Protein AF-A0A1X4GA01-F1 (afdb_monomer_lite)

Secondary structure (DSSP, 8-state):
----S---SS--PPPP----S-S--SHHHHHHHTT---SSTT--HHHHHHHHHHHHHH--HHHHHHHHHHHHHHHHHHHHHHHHHHHHHHHHT-------S-S-----

pLDDT: mean 82.01, std 21.64, range [38.19, 98.62]

Structure (mmCIF, N/CA/C/O backbone):
data_AF-A0A1X4GA01-F1
#
_entry.id   AF-A0A1X4GA01-F1
#
loop_
_atom_site.group_PDB
_atom_site.id
_atom_site.type_symbol
_atom_site.label_atom_id
_atom_site.label_alt_id
_atom_site.label_comp_id
_atom_site.label_asym_id
_atom_site.label_entity_id
_atom_site.label_seq_id
_atom_site.pdbx_PDB_ins_code
_atom_site.Cartn_x
_atom_site.Cartn_y
_atom_site.Cartn_z
_atom_site.occupancy
_atom_site.B_iso_or_equiv
_atom_site.auth_seq_id
_atom_site.auth_comp_id
_atom_site.auth_asym_id
_atom_site.auth_atom_id
_atom_site.pdbx_PDB_model_num
ATOM 1 N N . MET A 1 1 ? 55.307 7.848 -4.563 1.00 38.72 1 MET A N 1
ATOM 2 C CA . MET A 1 1 ? 55.060 9.031 -3.714 1.00 38.72 1 MET A CA 1
ATOM 3 C C . MET A 1 1 ? 53.585 9.366 -3.849 1.00 38.72 1 MET A C 1
ATOM 5 O O . MET A 1 1 ? 53.105 9.470 -4.967 1.00 38.72 1 MET A O 1
ATOM 9 N N . HIS A 1 2 ? 52.885 9.326 -2.720 1.00 45.31 2 HIS A N 1
ATOM 10 C CA . HIS A 1 2 ? 51.449 9.106 -2.540 1.00 45.31 2 HIS A CA 1
ATOM 11 C C . HIS A 1 2 ? 50.509 10.042 -3.316 1.00 45.31 2 HIS A C 1
ATOM 13 O O . HIS A 1 2 ? 50.607 11.257 -3.179 1.00 45.31 2 HIS A O 1
ATOM 19 N N . SER A 1 3 ? 49.510 9.469 -3.997 1.00 42.81 3 SER A N 1
ATOM 20 C CA . SER A 1 3 ? 48.268 10.171 -4.366 1.00 42.81 3 SER A CA 1
ATOM 21 C C . SER A 1 3 ? 47.007 9.467 -3.837 1.00 42.81 3 SER A C 1
ATOM 23 O O . SER A 1 3 ? 45.919 9.668 -4.364 1.00 42.81 3 SER A O 1
ATOM 25 N N . ASP A 1 4 ? 47.135 8.661 -2.777 1.00 52.78 4 ASP A N 1
ATOM 26 C CA . ASP A 1 4 ? 46.018 7.987 -2.091 1.00 52.78 4 ASP A CA 1
ATOM 27 C C . ASP A 1 4 ? 45.513 8.785 -0.869 1.00 52.78 4 ASP A C 1
ATOM 29 O O . ASP A 1 4 ? 45.247 8.214 0.184 1.00 52.78 4 ASP A O 1
ATOM 33 N N . ILE A 1 5 ? 45.416 10.117 -0.960 1.00 49.56 5 ILE A N 1
ATOM 34 C CA . ILE A 1 5 ? 45.093 10.961 0.216 1.00 49.56 5 ILE A CA 1
ATOM 35 C C . ILE A 1 5 ? 43.644 11.487 0.240 1.00 49.56 5 ILE A C 1
ATOM 37 O O . ILE A 1 5 ? 43.204 11.992 1.264 1.00 49.56 5 ILE A O 1
ATOM 41 N N . PHE A 1 6 ? 42.824 11.265 -0.794 1.00 44.31 6 PHE A N 1
ATOM 42 C CA . PHE A 1 6 ? 41.406 11.677 -0.755 1.00 44.31 6 PHE A CA 1
ATOM 43 C C . PHE A 1 6 ? 40.424 10.605 -1.242 1.00 44.31 6 PHE A C 1
ATOM 45 O O . PHE A 1 6 ? 39.493 10.887 -1.992 1.00 44.31 6 PHE A O 1
ATOM 52 N N . LYS A 1 7 ? 40.566 9.362 -0.767 1.00 50.09 7 LYS A N 1
ATOM 53 C CA . LYS A 1 7 ? 39.401 8.465 -0.691 1.00 50.09 7 LYS A CA 1
ATOM 54 C C . LYS A 1 7 ? 38.588 8.894 0.529 1.00 50.09 7 LYS A C 1
ATOM 56 O O . LYS A 1 7 ? 38.815 8.411 1.633 1.00 50.09 7 LYS A O 1
ATOM 61 N N . ASN A 1 8 ? 37.720 9.888 0.335 1.00 48.44 8 ASN A N 1
ATOM 62 C CA . ASN A 1 8 ? 36.832 10.397 1.375 1.00 48.44 8 ASN A CA 1
ATOM 63 C C . ASN A 1 8 ? 36.091 9.246 2.071 1.00 48.44 8 ASN A C 1
ATOM 65 O O . ASN A 1 8 ? 35.520 8.365 1.431 1.00 48.44 8 ASN A O 1
ATOM 69 N N . LEU A 1 9 ? 36.101 9.308 3.401 1.00 47.44 9 LEU A N 1
ATOM 70 C CA . LEU A 1 9 ? 35.624 8.319 4.371 1.00 47.44 9 LEU A CA 1
ATOM 71 C C . LEU A 1 9 ? 34.086 8.169 4.420 1.00 47.44 9 LEU A C 1
ATOM 73 O O . LEU A 1 9 ? 33.551 7.488 5.284 1.00 47.44 9 LEU A O 1
ATOM 77 N N . PHE A 1 10 ? 33.365 8.759 3.470 1.00 52.16 10 PHE A N 1
ATOM 78 C CA . PHE A 1 10 ? 31.954 8.494 3.213 1.00 52.16 10 PHE A CA 1
ATOM 79 C C . PHE A 1 10 ? 31.792 8.402 1.702 1.00 52.16 10 PHE A C 1
ATOM 81 O O . PHE A 1 10 ? 31.804 9.416 1.005 1.00 52.16 10 PHE A O 1
ATOM 88 N N . SER A 1 11 ? 31.695 7.180 1.183 1.00 47.16 11 SER A N 1
ATOM 89 C CA . SER A 1 11 ? 31.321 6.957 -0.211 1.00 47.16 11 SER A CA 1
ATOM 90 C C . SER A 1 11 ? 29.888 7.458 -0.396 1.00 47.16 11 SER A C 1
ATOM 92 O O . SER A 1 11 ? 28.929 6.749 -0.094 1.00 47.16 11 SER A O 1
ATOM 94 N N . ILE A 1 12 ? 29.726 8.711 -0.822 1.00 59.12 12 ILE A N 1
ATOM 95 C CA . ILE A 1 12 ? 28.440 9.231 -1.285 1.00 59.12 12 ILE A CA 1
ATOM 96 C C . ILE A 1 12 ? 28.237 8.621 -2.672 1.00 59.12 12 ILE A C 1
ATOM 98 O O . ILE A 1 12 ? 28.604 9.212 -3.686 1.00 59.12 12 ILE A O 1
ATOM 102 N N . SER A 1 13 ? 27.731 7.387 -2.715 1.00 60.06 13 SER A N 1
ATOM 103 C CA . SER A 1 13 ? 27.272 6.800 -3.972 1.00 60.06 13 SER A CA 1
ATOM 104 C C . SER A 1 13 ? 26.176 7.703 -4.547 1.00 60.06 13 SER A C 1
ATOM 106 O O . SER A 1 13 ? 25.289 8.112 -3.790 1.00 60.06 13 SER A O 1
ATOM 108 N N . PRO A 1 14 ? 26.188 8.008 -5.857 1.00 74.06 14 PRO A N 1
ATOM 109 C CA . PRO A 1 14 ? 25.057 8.661 -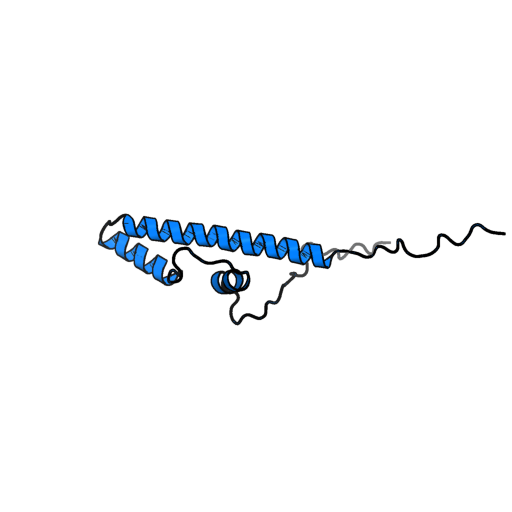6.498 1.00 74.06 14 PRO A CA 1
ATOM 110 C C . PRO A 1 14 ? 23.778 7.864 -6.216 1.00 74.06 14 PRO A C 1
ATOM 112 O O . PRO A 1 14 ? 23.785 6.632 -6.274 1.00 74.06 14 PRO A O 1
ATOM 115 N N . ILE A 1 15 ? 22.689 8.562 -5.893 1.00 78.00 15 ILE A N 1
ATOM 116 C CA . ILE A 1 15 ? 21.367 7.944 -5.784 1.00 78.00 15 ILE A CA 1
ATOM 117 C C . ILE A 1 15 ? 20.887 7.679 -7.209 1.00 78.00 15 ILE A C 1
ATOM 119 O O . ILE A 1 15 ? 20.709 8.616 -7.988 1.00 78.00 15 ILE A O 1
ATOM 123 N N . GLU A 1 16 ? 20.671 6.415 -7.555 1.00 79.56 16 GLU A N 1
ATOM 124 C CA . GLU A 1 16 ? 20.003 6.070 -8.805 1.00 79.56 16 GLU A CA 1
ATOM 125 C C . GLU A 1 16 ? 18.498 6.306 -8.664 1.00 79.56 16 GLU A C 1
ATOM 127 O O . GLU A 1 16 ? 17.858 5.823 -7.728 1.00 79.56 16 GLU A O 1
ATOM 132 N N . THR A 1 17 ? 17.926 7.066 -9.594 1.00 85.62 17 THR A N 1
ATOM 133 C CA . THR A 1 17 ? 16.500 7.398 -9.607 1.00 85.62 17 THR A CA 1
ATOM 134 C C . THR A 1 17 ? 15.835 6.868 -10.872 1.00 85.62 17 THR A C 1
ATOM 136 O O . THR A 1 17 ? 16.453 6.746 -11.932 1.00 85.62 17 THR A O 1
ATOM 139 N N . VAL A 1 18 ? 14.549 6.535 -10.757 1.00 89.62 18 VAL A N 1
ATOM 140 C CA . VAL A 1 18 ? 13.707 6.107 -11.877 1.00 89.62 18 VAL A CA 1
ATOM 141 C C . VAL A 1 18 ? 12.528 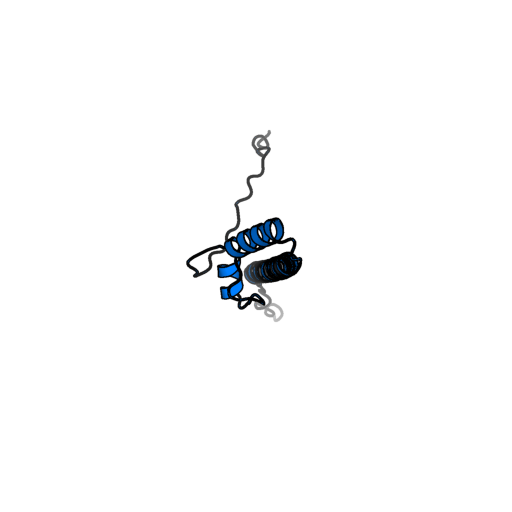7.060 -11.980 1.00 89.62 18 VAL A C 1
ATOM 143 O O . VAL A 1 18 ? 11.836 7.294 -10.991 1.00 89.62 18 VAL A O 1
ATOM 146 N N . ALA A 1 19 ? 12.309 7.600 -13.180 1.00 92.88 19 ALA A N 1
ATOM 147 C CA . ALA A 1 19 ? 11.202 8.497 -13.468 1.00 92.88 19 ALA A CA 1
ATOM 148 C C . ALA A 1 19 ? 10.083 7.755 -14.214 1.00 92.88 19 ALA A C 1
ATOM 150 O O . ALA A 1 19 ? 10.316 7.142 -15.256 1.00 92.88 19 ALA A O 1
ATOM 151 N N . LEU A 1 20 ? 8.871 7.828 -13.673 1.00 93.50 20 LEU A N 1
ATOM 152 C CA . LEU A 1 20 ? 7.634 7.311 -14.245 1.00 93.50 20 LEU A CA 1
ATOM 153 C C . LEU A 1 20 ? 6.734 8.466 -14.713 1.00 93.50 20 LEU A C 1
ATOM 155 O O . LEU A 1 20 ? 6.746 9.529 -14.086 1.00 93.50 20 LEU A O 1
ATOM 159 N N . PRO A 1 21 ? 5.922 8.275 -15.771 1.00 95.12 21 PRO A N 1
ATOM 160 C CA . PRO A 1 21 ? 4.994 9.287 -16.273 1.00 95.12 21 PRO A CA 1
ATOM 161 C C . PRO A 1 21 ? 3.718 9.336 -15.411 1.00 95.12 21 PRO A C 1
ATOM 163 O O . PRO A 1 21 ? 2.628 9.003 -15.871 1.00 95.12 21 PRO A O 1
ATOM 166 N N . ILE A 1 22 ? 3.868 9.698 -14.137 1.00 95.62 22 ILE A N 1
ATOM 167 C CA . ILE A 1 22 ? 2.791 9.774 -13.141 1.00 95.62 22 ILE A CA 1
ATOM 168 C C . ILE A 1 22 ? 2.897 11.071 -12.337 1.00 95.62 22 ILE A C 1
ATOM 170 O O . ILE A 1 22 ? 3.987 11.587 -12.105 1.00 95.62 22 ILE A O 1
ATOM 174 N N . GLU A 1 23 ? 1.757 11.579 -11.876 1.00 93.19 23 GLU A N 1
ATOM 175 C CA . GLU A 1 23 ? 1.667 12.858 -11.153 1.00 93.19 23 GLU A CA 1
ATOM 176 C C . GLU A 1 23 ? 2.093 12.760 -9.677 1.00 93.19 23 GLU A C 1
ATOM 178 O O . GLU A 1 23 ? 2.330 13.771 -9.020 1.00 93.19 23 GLU A O 1
ATOM 183 N N . SER A 1 24 ? 2.193 11.544 -9.132 1.00 94.38 24 SER A N 1
ATOM 184 C CA . SER A 1 24 ? 2.535 11.293 -7.732 1.00 94.38 24 SER A CA 1
ATOM 185 C C . SER A 1 24 ? 3.405 10.049 -7.594 1.00 94.38 24 SER A C 1
ATOM 187 O O . SER A 1 24 ? 3.141 9.033 -8.229 1.00 94.38 24 SER A O 1
ATOM 189 N N . TYR A 1 25 ? 4.396 10.109 -6.703 1.00 94.00 25 TYR A N 1
ATOM 190 C CA . TYR A 1 25 ? 5.250 8.974 -6.327 1.00 94.00 25 TYR A CA 1
ATOM 191 C C . TYR A 1 25 ? 4.804 8.309 -5.019 1.00 94.00 25 TYR A C 1
ATOM 193 O O . TYR A 1 25 ? 5.557 7.559 -4.399 1.00 94.00 25 TYR A O 1
ATOM 201 N N . ALA A 1 26 ? 3.564 8.553 -4.587 1.00 95.44 26 ALA A N 1
ATOM 202 C CA . ALA A 1 26 ? 2.951 7.724 -3.561 1.00 95.44 26 ALA A CA 1
ATOM 203 C C . ALA A 1 26 ? 2.848 6.271 -4.056 1.00 95.44 26 ALA A C 1
ATOM 205 O O . ALA A 1 26 ? 2.564 6.026 -5.232 1.00 95.44 26 ALA A O 1
ATOM 206 N N . LEU A 1 27 ? 3.006 5.306 -3.143 1.00 96.19 27 LEU A N 1
ATOM 207 C CA . LEU A 1 27 ? 2.971 3.872 -3.459 1.00 96.19 27 LEU A CA 1
ATOM 208 C C . LEU A 1 27 ? 1.754 3.491 -4.315 1.00 96.19 27 LEU A C 1
ATOM 210 O O . LEU A 1 27 ? 1.897 2.787 -5.310 1.00 96.19 27 LEU A O 1
ATOM 214 N N . LYS A 1 28 ? 0.569 4.007 -3.968 1.00 94.62 28 LYS A N 1
ATOM 215 C CA . LYS A 1 28 ? -0.680 3.719 -4.683 1.00 94.62 28 LYS A CA 1
ATOM 216 C C . LYS A 1 28 ? -0.668 4.180 -6.139 1.00 94.62 28 LYS A C 1
ATOM 218 O O . LYS A 1 28 ? -1.142 3.450 -7.001 1.00 94.62 28 LYS A O 1
ATOM 223 N N . ALA A 1 29 ? -0.087 5.343 -6.431 1.00 95.81 29 ALA A N 1
ATOM 224 C CA . ALA A 1 29 ? 0.024 5.843 -7.800 1.00 95.81 29 ALA A CA 1
ATOM 225 C C . ALA A 1 29 ? 0.990 4.986 -8.633 1.00 95.81 29 ALA A C 1
ATOM 227 O O . ALA A 1 29 ? 0.634 4.545 -9.725 1.00 95.81 29 ALA A O 1
ATOM 228 N N . ILE A 1 30 ? 2.169 4.675 -8.082 1.00 97.69 30 ILE A N 1
ATOM 229 C CA . ILE A 1 30 ? 3.175 3.832 -8.746 1.00 97.69 30 ILE A CA 1
ATOM 230 C C . ILE A 1 30 ? 2.617 2.426 -8.997 1.00 97.69 30 ILE A C 1
ATOM 232 O O . ILE A 1 30 ? 2.681 1.913 -10.111 1.00 97.69 30 ILE A O 1
ATOM 236 N N . ALA A 1 31 ? 2.055 1.791 -7.970 1.00 97.12 31 ALA A N 1
ATOM 237 C CA . ALA A 1 31 ? 1.559 0.425 -8.061 1.00 97.12 31 ALA A CA 1
ATOM 238 C C . ALA A 1 31 ? 0.361 0.309 -9.019 1.00 97.12 31 ALA A C 1
ATOM 240 O O . ALA A 1 31 ? 0.335 -0.623 -9.822 1.00 97.12 31 ALA A O 1
ATOM 241 N N . ASN A 1 32 ? -0.568 1.276 -9.014 1.00 95.88 32 ASN A N 1
ATOM 242 C CA . ASN A 1 32 ? -1.663 1.330 -9.989 1.00 95.88 32 ASN A CA 1
ATOM 243 C C . ASN A 1 32 ? -1.140 1.468 -11.425 1.00 95.88 32 ASN A C 1
ATOM 245 O O . ASN A 1 32 ? -1.617 0.769 -12.315 1.00 95.88 32 ASN A O 1
ATOM 249 N N . TRP A 1 33 ? -0.137 2.325 -11.656 1.00 97.00 33 TRP A N 1
ATOM 250 C CA . TRP A 1 33 ? 0.502 2.455 -12.971 1.00 97.00 33 TRP A CA 1
ATOM 251 C C . TRP A 1 33 ? 1.166 1.142 -13.421 1.00 97.00 33 TRP A C 1
ATOM 253 O O . TRP A 1 33 ? 1.139 0.796 -14.599 1.00 97.00 33 TRP A O 1
ATOM 263 N N . LEU A 1 34 ? 1.681 0.355 -12.472 1.00 97.25 34 LEU A N 1
ATOM 264 C CA . LEU A 1 34 ? 2.188 -1.002 -12.701 1.00 97.25 34 LEU A CA 1
ATOM 265 C C . LEU A 1 34 ? 1.089 -2.082 -12.790 1.00 97.25 34 LEU A C 1
ATOM 267 O O . LEU A 1 34 ? 1.411 -3.268 -12.900 1.00 97.25 34 LEU A O 1
ATOM 271 N N . GLY A 1 35 ? -0.191 -1.711 -12.748 1.00 96.69 35 GLY A N 1
ATOM 272 C CA . GLY A 1 35 ? -1.324 -2.632 -12.866 1.00 96.69 35 GLY A CA 1
ATOM 273 C C . GLY A 1 35 ? -1.642 -3.430 -11.599 1.00 96.69 35 GLY A C 1
ATOM 274 O O . GLY A 1 35 ? -2.303 -4.461 -11.686 1.00 96.69 35 GLY A O 1
ATOM 275 N N . PHE A 1 36 ? -1.162 -3.003 -10.429 1.00 97.44 36 PHE A N 1
ATOM 276 C CA . PHE A 1 36 ? -1.600 -3.553 -9.146 1.00 97.44 36 PHE A CA 1
ATOM 277 C C . PHE A 1 36 ? -2.875 -2.854 -8.673 1.00 97.44 36 PHE A C 1
ATOM 279 O O . PHE A 1 36 ? -3.008 -1.641 -8.811 1.00 97.44 36 PHE A O 1
ATOM 286 N N . THR A 1 37 ? -3.785 -3.605 -8.059 1.00 96.25 37 THR A N 1
ATOM 287 C CA . THR A 1 37 ? -5.022 -3.074 -7.481 1.00 96.25 37 THR A CA 1
ATOM 288 C C . THR A 1 37 ? -5.199 -3.589 -6.061 1.00 96.25 37 THR A C 1
ATOM 290 O O . THR A 1 37 ? -5.128 -4.795 -5.831 1.00 96.25 37 THR A O 1
ATOM 293 N N . TRP A 1 38 ? -5.486 -2.683 -5.129 1.00 97.38 38 TRP A N 1
ATOM 294 C CA . TRP A 1 38 ? -5.917 -3.035 -3.775 1.00 97.38 38 TRP A CA 1
ATOM 295 C C . TRP A 1 38 ? -7.260 -3.772 -3.823 1.00 97.38 38 TRP A C 1
ATOM 297 O O . TRP A 1 38 ? -8.098 -3.475 -4.679 1.00 97.38 38 TRP A O 1
ATOM 307 N N . ARG A 1 39 ? -7.486 -4.682 -2.870 1.00 96.81 39 ARG A N 1
ATOM 308 C CA . ARG A 1 39 ? -8.759 -5.398 -2.688 1.00 96.81 39 ARG A CA 1
ATOM 309 C C . ARG A 1 39 ? -9.915 -4.432 -2.435 1.00 96.81 39 ARG A C 1
ATOM 311 O O . ARG A 1 39 ? -10.994 -4.628 -2.985 1.00 96.81 39 ARG A O 1
ATOM 318 N N . ASP A 1 40 ? -9.677 -3.365 -1.667 1.00 94.19 40 ASP A N 1
ATOM 319 C CA . ASP A 1 40 ? -10.567 -2.200 -1.594 1.00 94.19 40 ASP A CA 1
ATOM 320 C C . ASP A 1 40 ? -9.953 -1.008 -2.360 1.00 94.19 40 ASP A C 1
ATOM 322 O O . ASP A 1 40 ? -9.036 -0.341 -1.861 1.00 94.19 40 ASP A O 1
ATOM 326 N N . PRO A 1 41 ? -10.481 -0.660 -3.550 1.00 89.00 41 PRO A N 1
ATOM 327 C CA . PRO A 1 41 ? -10.004 0.480 -4.330 1.00 89.00 41 PRO A CA 1
ATOM 328 C C . PRO A 1 41 ? -10.092 1.808 -3.574 1.00 89.00 41 PRO A C 1
ATOM 330 O O . PRO A 1 41 ? -9.276 2.708 -3.800 1.00 89.00 41 PRO A O 1
ATOM 333 N N . LYS A 1 42 ? -11.058 1.936 -2.659 1.00 88.12 42 LYS A N 1
ATOM 334 C CA . LYS A 1 42 ? -11.311 3.159 -1.901 1.00 88.12 42 LYS A CA 1
ATOM 335 C C . LYS A 1 42 ? -10.489 3.237 -0.614 1.00 88.12 42 LYS A C 1
ATOM 337 O O . LYS A 1 42 ? -10.580 4.272 0.046 1.00 88.12 42 LYS A O 1
ATOM 342 N N . ALA A 1 43 ? -9.749 2.198 -0.225 1.00 87.44 43 ALA A N 1
ATOM 343 C CA . ALA A 1 43 ? -8.896 2.221 0.961 1.00 87.44 43 ALA A CA 1
ATOM 344 C C . ALA A 1 43 ? -7.670 3.121 0.741 1.00 87.44 43 ALA A C 1
ATOM 346 O O . ALA A 1 43 ? -7.094 3.160 -0.349 1.00 87.44 43 ALA A O 1
ATOM 347 N N . ASN A 1 44 ? -7.284 3.892 1.751 1.00 93.06 44 ASN A N 1
ATOM 348 C CA . ASN A 1 44 ? -6.088 4.732 1.739 1.00 93.06 44 ASN A CA 1
ATOM 349 C C . ASN A 1 44 ? -5.622 4.985 3.179 1.00 93.06 44 ASN A C 1
ATOM 351 O O . ASN A 1 44 ? -6.338 4.667 4.130 1.00 93.06 44 ASN A O 1
ATOM 355 N N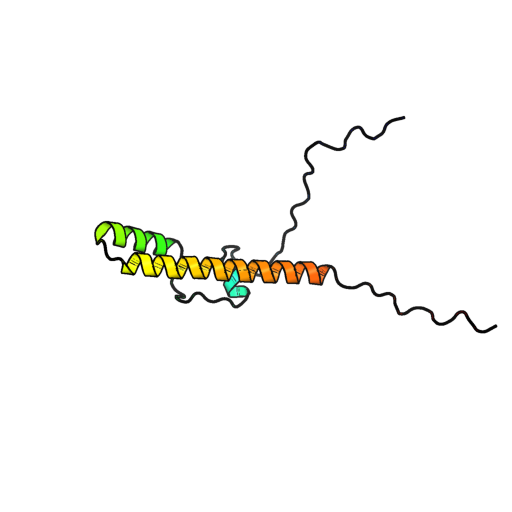 . GLY A 1 45 ? -4.449 5.603 3.335 1.00 92.75 45 GLY A N 1
ATOM 356 C CA . GLY A 1 45 ? -3.889 5.900 4.656 1.00 92.75 45 GLY A CA 1
ATOM 357 C C . GLY A 1 45 ? -4.841 6.685 5.568 1.00 92.75 45 GLY A C 1
ATOM 358 O O . GLY A 1 45 ? -4.972 6.345 6.739 1.00 92.75 45 GLY A O 1
ATOM 359 N N . ALA A 1 46 ? -5.580 7.665 5.033 1.00 95.50 46 ALA A N 1
ATOM 360 C CA . ALA A 1 46 ? -6.543 8.443 5.817 1.00 95.50 46 ALA A CA 1
ATOM 361 C C . ALA A 1 46 ? -7.716 7.589 6.331 1.00 95.50 46 ALA A C 1
ATOM 363 O O . ALA A 1 46 ? -8.146 7.747 7.470 1.00 95.50 46 ALA A O 1
ATOM 364 N N . LYS A 1 47 ? -8.207 6.638 5.528 1.00 95.06 47 LYS A N 1
ATOM 365 C CA . LYS A 1 47 ? -9.226 5.682 5.976 1.00 95.06 47 LYS A CA 1
ATOM 366 C C . LYS A 1 47 ? -8.712 4.711 7.025 1.00 95.06 47 LYS A C 1
ATOM 368 O O . LYS A 1 47 ? -9.471 4.372 7.921 1.00 95.06 47 LYS A O 1
ATOM 373 N N . CYS A 1 48 ? -7.453 4.288 6.936 1.00 95.94 48 CYS A N 1
ATOM 374 C CA . CYS A 1 48 ? -6.848 3.449 7.969 1.00 95.94 48 CYS A CA 1
ATOM 375 C C . CYS A 1 48 ? -6.836 4.150 9.332 1.00 95.94 48 CYS A C 1
ATOM 377 O O . CYS A 1 48 ? -7.156 3.519 10.335 1.00 95.94 48 CYS A O 1
ATOM 379 N N . ILE A 1 49 ? -6.537 5.454 9.353 1.00 97.44 49 ILE A N 1
ATOM 380 C CA . ILE A 1 49 ? -6.625 6.276 10.568 1.00 97.44 49 ILE A CA 1
ATOM 381 C C . ILE A 1 49 ? -8.069 6.305 11.077 1.00 97.44 49 ILE A C 1
ATOM 383 O O . ILE A 1 49 ? -8.314 5.951 12.223 1.00 97.44 49 ILE A O 1
ATOM 387 N N . TYR A 1 50 ? -9.032 6.616 10.202 1.00 97.69 50 TYR A N 1
ATOM 388 C CA . TYR A 1 50 ? -10.451 6.623 10.570 1.00 97.69 50 TYR A CA 1
ATOM 389 C C . TYR A 1 50 ? -10.925 5.277 11.142 1.00 97.69 50 TYR A C 1
ATOM 391 O O . TYR A 1 50 ? -11.566 5.247 12.185 1.00 97.69 50 TYR A O 1
ATOM 399 N N . TRP A 1 51 ? -10.600 4.149 10.505 1.00 98.06 51 TRP A N 1
ATOM 400 C CA . TRP A 1 51 ? -10.956 2.824 11.020 1.00 98.06 51 TRP A CA 1
ATOM 401 C C . TRP A 1 51 ? -10.334 2.553 12.388 1.00 98.06 51 TRP A C 1
ATOM 403 O O . TRP A 1 51 ? -10.973 1.937 13.236 1.00 98.06 51 TRP A O 1
ATOM 413 N N . TYR A 1 52 ? -9.108 3.018 12.620 1.00 98.31 52 TYR A N 1
ATOM 414 C CA . TYR A 1 52 ? -8.462 2.851 13.913 1.00 98.31 52 TYR A CA 1
ATOM 415 C C . TYR A 1 52 ? -9.175 3.654 15.006 1.00 98.31 52 TYR A C 1
ATOM 417 O O . TYR A 1 52 ? -9.448 3.103 16.071 1.00 98.31 52 TYR A O 1
ATOM 425 N N . ASP A 1 53 ? -9.566 4.897 14.717 1.00 98.50 53 ASP A N 1
ATOM 426 C CA . ASP A 1 53 ? -10.377 5.710 15.631 1.00 98.50 53 ASP A CA 1
ATOM 427 C C . ASP A 1 53 ? -11.718 5.026 15.933 1.00 98.50 53 ASP A C 1
ATOM 429 O O . ASP A 1 53 ? -12.105 4.889 17.093 1.00 98.50 53 ASP A O 1
ATOM 433 N N . GLN A 1 54 ? -12.392 4.490 14.910 1.00 98.56 54 GLN A N 1
ATOM 434 C CA . GLN A 1 54 ? -13.638 3.746 15.104 1.00 98.56 54 GLN A CA 1
ATOM 435 C C . GLN A 1 54 ? -13.449 2.487 15.955 1.00 98.56 54 GLN A C 1
ATOM 437 O O . GLN A 1 54 ? -14.307 2.166 16.778 1.00 98.56 54 GLN A O 1
ATOM 442 N N . TRP A 1 55 ? -12.330 1.776 15.811 1.00 98.62 55 TRP A N 1
ATOM 443 C CA . TRP A 1 55 ? -12.015 0.650 16.687 1.00 98.62 55 TRP A CA 1
ATOM 444 C C . TRP A 1 55 ? -11.810 1.090 18.141 1.00 98.62 55 TRP A C 1
ATOM 446 O O . TRP A 1 55 ? -12.315 0.421 19.041 1.00 98.62 55 TRP A O 1
ATOM 456 N N . LEU A 1 56 ? -11.107 2.202 18.383 1.00 98.56 56 LEU A N 1
ATOM 457 C CA . LEU A 1 56 ? -10.901 2.732 19.735 1.00 98.56 56 LEU A CA 1
ATOM 458 C C . LEU A 1 56 ? -12.223 3.125 20.408 1.00 98.56 56 LEU A C 1
ATOM 460 O O . LEU A 1 56 ? -12.395 2.880 21.600 1.00 98.56 56 LEU A O 1
ATOM 464 N N . GLU A 1 57 ? -13.152 3.708 19.651 1.00 98.62 57 GLU A N 1
ATOM 465 C CA . GLU A 1 57 ? -14.460 4.142 20.155 1.00 98.62 57 GLU A CA 1
ATOM 466 C C . GLU A 1 57 ? -15.421 2.973 20.404 1.00 98.62 57 GLU A C 1
ATOM 468 O O . GLU A 1 57 ? -16.148 2.959 21.397 1.00 98.62 57 GLU A O 1
ATOM 473 N N . THR A 1 58 ? -15.450 1.995 19.496 1.00 98.44 58 THR A N 1
ATOM 474 C CA . THR A 1 58 ? -16.499 0.958 19.471 1.00 98.44 58 THR A CA 1
ATOM 475 C C . THR A 1 58 ? -16.037 -0.403 19.980 1.00 98.44 58 THR A C 1
ATOM 477 O O . THR A 1 58 ? -16.859 -1.236 20.359 1.00 98.44 58 THR A O 1
ATOM 480 N N . GLY A 1 59 ? -14.731 -0.670 19.952 1.00 98.31 59 GLY A N 1
ATOM 481 C CA . GLY A 1 59 ? -14.160 -1.998 20.167 1.00 98.31 59 GLY A CA 1
ATOM 482 C C . GLY A 1 59 ? -14.409 -2.992 19.024 1.00 98.31 59 GLY A C 1
ATOM 483 O O . GLY A 1 59 ? -13.975 -4.143 19.133 1.00 98.31 59 GLY A O 1
ATOM 484 N N . ASP A 1 60 ? -15.065 -2.590 17.927 1.00 98.50 60 ASP A N 1
ATOM 485 C CA . ASP A 1 60 ? -15.403 -3.493 16.826 1.00 98.50 60 ASP A CA 1
ATOM 486 C C . ASP A 1 60 ? -14.145 -3.939 16.066 1.00 98.50 60 ASP A C 1
ATOM 488 O O . ASP A 1 60 ? -13.431 -3.163 15.424 1.00 98.50 60 ASP A O 1
ATOM 492 N N . ARG A 1 61 ? -13.866 -5.242 16.135 1.00 98.12 61 ARG A N 1
ATOM 493 C CA . ARG A 1 61 ? -12.687 -5.869 15.528 1.00 98.12 61 ARG A CA 1
ATOM 494 C C . ARG A 1 61 ? -12.747 -5.895 14.004 1.00 98.12 61 ARG A C 1
ATOM 496 O O . ARG A 1 61 ? -11.718 -6.180 13.394 1.00 98.12 61 ARG A O 1
ATOM 503 N N . GLU A 1 62 ? -13.890 -5.613 13.385 1.00 98.00 62 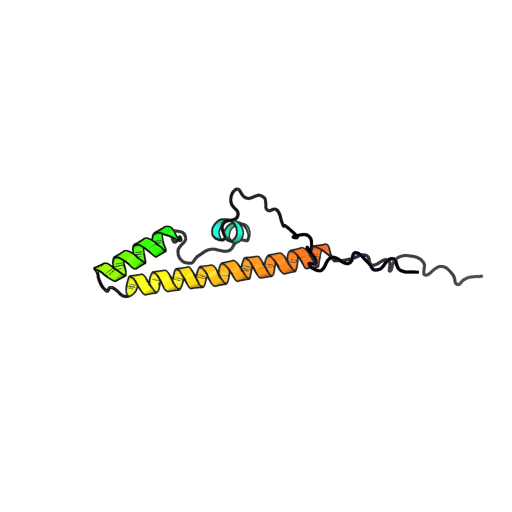GLU A N 1
ATOM 504 C CA . GLU A 1 62 ? -13.992 -5.521 11.930 1.00 98.00 62 GLU A CA 1
ATOM 505 C C . GLU A 1 62 ? -13.126 -4.388 11.368 1.00 98.00 62 GLU A C 1
ATOM 507 O O . GLU A 1 62 ? -12.438 -4.577 10.365 1.00 98.00 62 GLU A O 1
ATOM 512 N N . PHE A 1 63 ? -13.030 -3.260 12.075 1.00 98.25 63 PHE A N 1
ATOM 513 C CA . PHE A 1 63 ? -12.121 -2.173 11.710 1.00 98.25 63 PHE A CA 1
ATOM 514 C C . PHE A 1 63 ? -10.656 -2.617 11.661 1.00 98.25 63 PHE A C 1
ATOM 516 O O . PHE A 1 63 ? -9.944 -2.305 10.706 1.00 98.25 63 PHE A O 1
ATOM 523 N N . LEU A 1 64 ? -10.214 -3.420 12.635 1.00 98.31 64 LEU A N 1
ATOM 524 C CA . LEU A 1 64 ? -8.860 -3.978 12.620 1.00 98.31 64 LEU A CA 1
ATOM 525 C C . LEU A 1 64 ? -8.643 -4.949 11.455 1.00 98.31 64 LEU A C 1
ATOM 527 O O . LEU A 1 64 ? -7.559 -4.955 10.873 1.00 98.31 64 LEU A O 1
ATOM 531 N N . LYS A 1 65 ? -9.653 -5.745 11.080 1.00 98.12 65 LYS A N 1
ATOM 532 C CA . LYS A 1 65 ? -9.555 -6.624 9.903 1.00 98.12 65 LYS A CA 1
ATOM 533 C C . LYS A 1 65 ? -9.412 -5.814 8.616 1.00 98.12 65 LYS A C 1
ATOM 535 O O . LYS A 1 65 ? -8.571 -6.155 7.788 1.00 98.12 65 LYS A O 1
ATOM 540 N N . MET A 1 66 ? -10.168 -4.724 8.464 1.00 97.44 66 MET A N 1
ATOM 541 C CA . MET A 1 66 ? -10.042 -3.824 7.310 1.00 97.44 66 MET A CA 1
ATOM 542 C C . MET A 1 66 ? -8.644 -3.196 7.226 1.00 97.44 66 MET A C 1
ATOM 544 O O . MET A 1 66 ? -8.032 -3.203 6.157 1.00 97.44 66 MET A O 1
ATOM 548 N N . ILE A 1 67 ? -8.098 -2.732 8.356 1.00 97.94 67 ILE A N 1
ATOM 549 C CA . ILE A 1 67 ? -6.721 -2.214 8.435 1.00 97.94 67 ILE A CA 1
ATOM 550 C C . ILE A 1 67 ? -5.706 -3.293 8.043 1.00 97.94 67 ILE A C 1
ATOM 552 O O . ILE A 1 67 ? -4.779 -3.028 7.279 1.00 97.94 67 ILE A O 1
ATOM 556 N N . GLN A 1 68 ? -5.879 -4.521 8.536 1.00 98.12 68 GLN A N 1
ATOM 557 C CA . GLN A 1 68 ? -4.983 -5.632 8.224 1.00 98.12 68 GLN A CA 1
ATOM 558 C C . GLN A 1 68 ? -4.986 -5.964 6.726 1.00 98.12 68 GLN A C 1
ATOM 560 O O . GLN A 1 68 ? -3.916 -6.127 6.143 1.00 98.12 68 GLN A O 1
ATOM 565 N N . VAL A 1 69 ? -6.164 -6.012 6.095 1.00 97.94 69 VAL A N 1
ATOM 566 C CA . VAL A 1 69 ? -6.311 -6.212 4.643 1.00 97.94 69 VAL A CA 1
ATOM 567 C C . VAL A 1 69 ? -5.608 -5.098 3.864 1.00 97.94 69 VAL A C 1
ATOM 569 O O . VAL A 1 69 ? -4.844 -5.381 2.943 1.00 97.94 69 VAL A O 1
ATOM 572 N N . TYR A 1 70 ? -5.807 -3.838 4.255 1.00 97.81 70 TYR A N 1
ATOM 573 C CA . TYR A 1 70 ? -5.148 -2.703 3.608 1.00 97.81 70 TYR A CA 1
ATOM 574 C C . TYR A 1 70 ? -3.615 -2.773 3.718 1.00 97.81 70 TYR A C 1
ATOM 576 O O . TYR A 1 70 ? -2.919 -2.614 2.718 1.00 97.81 70 TYR A O 1
ATOM 584 N N . ASN A 1 71 ? -3.083 -3.072 4.906 1.00 97.94 71 ASN A N 1
ATOM 585 C CA . ASN A 1 71 ?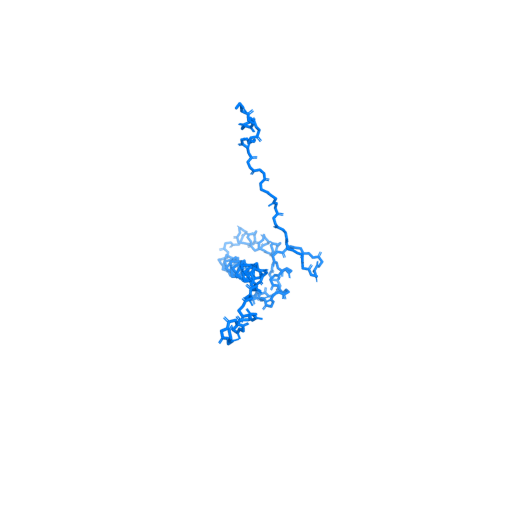 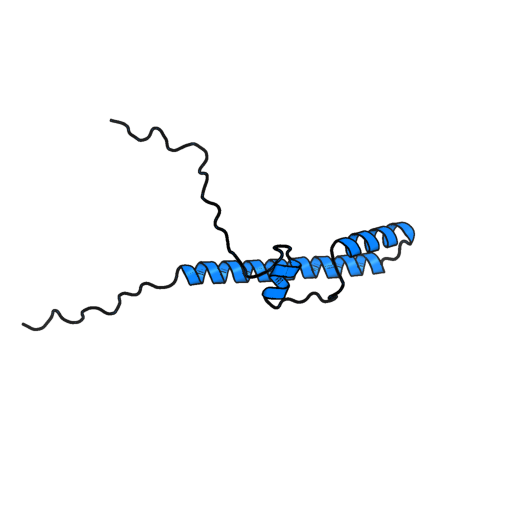-1.637 -3.174 5.120 1.00 97.94 71 ASN A CA 1
ATOM 586 C C . ASN A 1 71 ? -1.016 -4.357 4.363 1.00 97.94 71 ASN A C 1
ATOM 588 O O . ASN A 1 71 ? 0.101 -4.258 3.860 1.00 97.94 71 ASN A O 1
ATOM 592 N N . GLU A 1 72 ? -1.734 -5.477 4.261 1.00 98.38 72 GLU A N 1
ATOM 593 C CA . GLU A 1 72 ? -1.286 -6.618 3.463 1.00 98.38 72 GLU A CA 1
ATOM 594 C C . GLU A 1 72 ? -1.238 -6.258 1.963 1.00 98.38 72 GLU A C 1
ATOM 596 O O . GLU A 1 72 ? -0.275 -6.611 1.277 1.00 98.38 72 GLU A O 1
ATOM 601 N N . ASP A 1 73 ? -2.208 -5.486 1.459 1.00 98.19 73 ASP A N 1
ATOM 602 C CA . ASP A 1 73 ? -2.152 -4.962 0.089 1.00 98.19 73 ASP A CA 1
ATOM 603 C C . ASP A 1 73 ? -0.965 -4.016 -0.126 1.00 98.19 73 ASP A C 1
ATOM 605 O O . ASP A 1 73 ? -0.306 -4.110 -1.161 1.00 98.19 73 ASP A O 1
ATOM 609 N N . ASP A 1 74 ? -0.633 -3.160 0.846 1.00 98.00 74 ASP A N 1
ATOM 610 C CA . ASP A 1 74 ? 0.551 -2.292 0.775 1.00 98.00 74 ASP A CA 1
ATOM 611 C C . ASP A 1 74 ? 1.854 -3.113 0.682 1.00 98.00 74 ASP A C 1
ATOM 613 O O . ASP A 1 74 ? 2.770 -2.754 -0.070 1.00 98.00 74 ASP A O 1
ATOM 617 N N . CYS A 1 75 ? 1.937 -4.263 1.363 1.00 98.44 75 CYS A N 1
ATOM 618 C CA . CYS A 1 75 ? 3.060 -5.194 1.218 1.00 98.44 75 CYS A CA 1
ATOM 619 C C . CYS A 1 75 ? 3.129 -5.808 -0.190 1.00 98.44 75 CYS A C 1
ATOM 621 O O . CYS A 1 75 ? 4.206 -5.834 -0.798 1.00 98.44 75 CYS A O 1
ATOM 623 N N . TYR A 1 76 ? 2.002 -6.276 -0.737 1.00 98.56 76 TYR A N 1
ATOM 624 C CA . TYR A 1 76 ? 1.966 -6.823 -2.098 1.00 98.56 76 TYR A CA 1
ATOM 625 C C . TYR A 1 76 ? 2.279 -5.760 -3.160 1.00 98.56 76 TYR A C 1
ATOM 627 O O . TYR A 1 76 ? 3.061 -6.027 -4.078 1.00 98.56 76 TYR A O 1
ATOM 635 N N . ALA A 1 77 ? 1.748 -4.546 -3.008 1.00 98.31 77 ALA A N 1
ATOM 636 C CA . ALA A 1 77 ? 2.040 -3.408 -3.870 1.00 98.31 77 ALA A CA 1
ATOM 637 C C . ALA A 1 77 ? 3.537 -3.074 -3.851 1.00 98.31 77 ALA A C 1
ATOM 639 O O . ALA A 1 77 ? 4.171 -2.973 -4.903 1.00 98.31 77 ALA A O 1
ATOM 640 N N . THR A 1 78 ? 4.132 -2.977 -2.659 1.00 98.50 78 THR A N 1
ATOM 641 C CA . THR A 1 78 ? 5.564 -2.691 -2.489 1.00 98.50 78 THR A CA 1
ATOM 642 C C . THR A 1 78 ? 6.423 -3.758 -3.157 1.00 98.50 78 THR A C 1
ATOM 644 O O . THR A 1 78 ? 7.360 -3.438 -3.892 1.00 98.50 78 THR A O 1
ATOM 647 N N . ARG A 1 79 ? 6.076 -5.038 -2.978 1.00 98.44 79 ARG A N 1
ATOM 648 C CA . ARG A 1 79 ? 6.756 -6.138 -3.666 1.00 98.44 79 ARG A CA 1
ATOM 649 C C . ARG A 1 79 ? 6.651 -5.997 -5.185 1.00 98.44 79 ARG A C 1
ATOM 651 O O . ARG A 1 79 ? 7.661 -6.133 -5.869 1.00 98.44 79 ARG A O 1
ATOM 658 N N . ARG A 1 80 ? 5.466 -5.687 -5.719 1.00 98.19 80 ARG A N 1
ATOM 659 C CA . ARG A 1 80 ? 5.251 -5.498 -7.162 1.00 98.19 80 ARG A CA 1
ATOM 660 C C . ARG A 1 80 ? 6.101 -4.361 -7.736 1.00 98.19 80 ARG A C 1
ATOM 662 O O . ARG A 1 80 ? 6.610 -4.507 -8.850 1.00 98.19 80 ARG A O 1
ATOM 669 N N . VAL A 1 81 ? 6.260 -3.263 -6.991 1.00 97.88 81 VAL A N 1
ATOM 670 C CA . VAL A 1 81 ? 7.146 -2.140 -7.347 1.00 97.88 81 VAL A CA 1
ATOM 671 C C . VAL A 1 81 ? 8.608 -2.579 -7.321 1.00 97.88 81 VAL A C 1
ATOM 673 O O . VAL A 1 81 ? 9.328 -2.349 -8.289 1.00 97.88 81 VAL A O 1
ATOM 676 N N . LYS A 1 82 ? 9.042 -3.266 -6.257 1.00 96.81 82 LYS A N 1
ATOM 677 C CA . LYS A 1 82 ? 10.412 -3.780 -6.115 1.00 96.81 82 LYS A CA 1
ATOM 678 C C . LYS A 1 82 ? 10.782 -4.737 -7.248 1.00 96.81 82 LYS A C 1
ATOM 680 O O . LYS A 1 82 ? 11.828 -4.581 -7.869 1.00 96.81 82 LYS A O 1
ATOM 685 N N . ASP A 1 83 ? 9.929 -5.721 -7.522 1.00 96.88 83 ASP A N 1
ATOM 686 C CA . ASP A 1 83 ? 10.174 -6.739 -8.546 1.00 96.88 83 ASP A CA 1
ATOM 687 C C . ASP A 1 83 ? 10.229 -6.097 -9.947 1.00 96.88 83 ASP A C 1
ATOM 689 O O . ASP A 1 83 ? 11.082 -6.451 -10.764 1.00 96.88 83 ASP A O 1
ATOM 693 N N . TRP A 1 84 ? 9.395 -5.080 -10.203 1.00 96.69 84 TRP A N 1
ATOM 694 C CA . TRP A 1 84 ? 9.496 -4.269 -11.418 1.00 96.69 84 TRP A CA 1
ATOM 695 C C . TRP A 1 84 ? 10.797 -3.475 -11.492 1.00 96.69 84 TRP A C 1
ATOM 697 O O . TRP A 1 84 ? 11.455 -3.513 -12.526 1.00 96.69 84 TRP A O 1
ATOM 707 N N . LEU A 1 85 ? 11.183 -2.790 -10.413 1.00 94.44 85 LEU A N 1
ATOM 708 C CA . LEU A 1 85 ? 12.382 -1.957 -10.378 1.00 94.44 85 LEU A CA 1
ATOM 709 C C . LEU A 1 85 ? 13.639 -2.794 -10.633 1.00 94.44 85 LEU A C 1
ATOM 711 O O . LEU A 1 85 ? 14.460 -2.429 -11.469 1.00 94.44 85 LEU A O 1
ATOM 715 N N . VAL A 1 86 ? 13.751 -3.958 -9.988 1.00 93.31 86 VAL A N 1
ATOM 716 C CA . VAL A 1 86 ? 14.852 -4.902 -10.229 1.00 93.31 86 VAL A CA 1
ATOM 717 C C . VAL A 1 86 ? 14.856 -5.367 -11.685 1.00 93.31 86 VAL A C 1
ATOM 719 O O . VAL A 1 86 ? 15.897 -5.320 -12.335 1.00 93.31 86 VAL A O 1
ATOM 722 N N . SER A 1 87 ? 13.702 -5.762 -12.236 1.00 92.69 87 SER A N 1
ATOM 723 C CA . SER A 1 87 ? 13.609 -6.173 -13.644 1.00 92.69 87 SER A CA 1
ATOM 724 C C . SER A 1 87 ? 13.989 -5.045 -14.610 1.00 92.69 87 SER A C 1
ATOM 726 O O . SER A 1 87 ? 14.687 -5.285 -15.593 1.00 92.69 87 SER A O 1
ATOM 728 N N . PHE A 1 88 ? 13.561 -3.815 -14.329 1.00 90.81 88 PHE A N 1
ATOM 729 C CA . PHE A 1 88 ? 13.859 -2.630 -15.127 1.00 90.81 88 PHE A CA 1
ATOM 730 C C . PHE A 1 88 ? 15.358 -2.306 -15.129 1.00 90.81 88 PHE A C 1
ATOM 732 O O . PHE A 1 88 ? 15.941 -2.105 -16.194 1.00 90.81 88 PHE A O 1
ATOM 739 N N . LEU A 1 89 ? 15.998 -2.325 -13.956 1.00 87.69 89 LEU A N 1
ATOM 740 C CA . LEU A 1 89 ? 17.433 -2.068 -13.818 1.00 87.69 89 LEU A CA 1
ATOM 741 C C . LEU A 1 89 ? 18.281 -3.180 -14.447 1.00 87.69 89 LEU A C 1
ATOM 743 O O . LEU A 1 89 ? 19.269 -2.887 -15.114 1.00 87.69 89 LEU A O 1
ATOM 747 N N . VAL A 1 90 ? 17.868 -4.446 -14.316 1.00 86.56 90 VAL A N 1
ATOM 748 C CA . VAL A 1 90 ? 18.532 -5.568 -14.997 1.00 86.56 90 VAL A CA 1
ATOM 749 C C . VAL A 1 90 ? 18.420 -5.420 -16.513 1.00 86.56 90 VAL A C 1
ATOM 751 O O . VAL A 1 90 ? 19.428 -5.530 -17.199 1.00 86.56 90 VAL A O 1
ATOM 754 N N . LYS A 1 91 ? 17.236 -5.094 -17.052 1.00 79.31 91 LYS A N 1
ATOM 755 C CA . LYS A 1 91 ? 17.054 -4.848 -18.496 1.00 79.31 91 LYS A CA 1
ATOM 756 C C . LYS A 1 91 ? 17.917 -3.703 -19.020 1.00 79.31 91 LYS A C 1
ATOM 758 O O . LYS A 1 91 ? 18.372 -3.772 -20.153 1.00 79.31 91 LYS A O 1
ATOM 763 N N . LYS A 1 92 ? 18.168 -2.673 -18.207 1.00 68.88 92 LYS A N 1
ATOM 764 C CA . LYS A 1 92 ? 19.078 -1.575 -18.566 1.00 68.88 92 LYS A CA 1
ATOM 765 C C . LYS A 1 92 ? 20.529 -2.055 -18.760 1.00 68.88 92 LYS A C 1
ATOM 767 O O . LYS A 1 92 ? 21.263 -1.432 -19.517 1.00 68.88 92 LYS A O 1
ATOM 772 N N . ASN A 1 93 ? 20.911 -3.170 -18.130 1.00 67.69 93 ASN A N 1
ATOM 773 C CA . ASN A 1 93 ? 22.247 -3.775 -18.190 1.00 67.69 93 ASN A CA 1
ATOM 774 C C . ASN A 1 93 ? 22.346 -4.998 -19.135 1.00 67.69 93 ASN A C 1
ATOM 776 O O . ASN A 1 93 ? 23.200 -5.858 -18.934 1.00 67.69 93 ASN A O 1
ATOM 780 N N . LEU A 1 94 ? 21.505 -5.103 -20.170 1.00 57.25 94 LEU A N 1
ATOM 781 C CA . LEU A 1 94 ? 21.480 -6.241 -21.108 1.00 57.25 94 LEU A CA 1
ATOM 782 C C . LEU A 1 94 ? 21.313 -5.698 -22.548 1.00 57.25 94 LEU A C 1
ATOM 784 O O . LEU A 1 94 ? 20.308 -5.053 -22.811 1.00 57.25 94 LEU A O 1
ATOM 788 N N . ILE A 1 95 ? 22.186 -5.865 -23.556 1.00 48.44 95 ILE A N 1
ATOM 789 C CA . ILE A 1 95 ? 23.334 -6.748 -23.832 1.00 48.44 95 ILE A CA 1
ATOM 790 C C . ILE A 1 95 ? 24.243 -6.020 -24.864 1.00 48.44 95 ILE A C 1
ATOM 792 O O . ILE A 1 95 ? 23.730 -5.564 -25.885 1.00 48.44 95 ILE A O 1
ATOM 796 N N . LYS A 1 96 ? 25.572 -5.953 -24.665 1.00 45.91 96 LYS A N 1
ATOM 797 C CA . LYS A 1 96 ? 26.539 -5.914 -25.784 1.00 45.91 96 LYS A CA 1
ATOM 798 C C . LYS A 1 96 ? 27.057 -7.341 -25.964 1.00 45.91 96 LYS A C 1
ATOM 800 O O . LYS A 1 96 ? 27.946 -7.751 -25.232 1.00 45.91 96 LYS A O 1
ATOM 805 N N . ASN A 1 97 ? 26.474 -8.082 -26.897 1.00 38.19 97 ASN A N 1
ATOM 806 C CA . ASN A 1 97 ? 27.048 -9.315 -27.419 1.00 38.19 97 ASN A CA 1
ATOM 807 C C . ASN A 1 97 ? 27.569 -8.932 -28.799 1.00 38.19 97 ASN A C 1
ATOM 809 O O . ASN A 1 97 ? 26.827 -8.982 -29.777 1.00 38.19 97 ASN A O 1
ATOM 813 N N . GLU A 1 98 ? 28.823 -8.493 -28.860 1.00 41.88 98 GLU A N 1
ATOM 814 C CA . GLU A 1 98 ? 29.614 -8.553 -30.091 1.00 41.88 98 GLU A CA 1
ATOM 815 C C . GLU A 1 98 ? 30.114 -10.000 -30.249 1.00 41.88 98 GLU A C 1
ATOM 817 O O . GLU A 1 98 ? 31.304 -10.269 -30.220 1.00 41.88 98 GLU A O 1
ATOM 822 N N . ASP A 1 99 ? 29.176 -10.938 -30.400 1.00 48.28 99 ASP A N 1
ATOM 823 C CA . ASP A 1 99 ? 29.433 -12.237 -31.036 1.00 48.28 99 ASP A CA 1
ATOM 824 C C . ASP A 1 99 ? 28.899 -12.149 -32.473 1.00 48.28 99 ASP A C 1
ATOM 826 O O . ASP A 1 99 ? 28.022 -12.901 -32.895 1.00 48.28 99 ASP A O 1
ATOM 830 N N . ALA A 1 100 ? 29.340 -11.121 -33.198 1.00 49.84 100 ALA A N 1
ATOM 831 C CA . ALA A 1 100 ? 28.984 -10.899 -34.592 1.00 49.84 100 ALA A CA 1
ATOM 832 C C . ALA A 1 100 ? 30.042 -10.046 -35.298 1.00 49.84 100 ALA A C 1
ATOM 834 O O . ALA A 1 100 ? 29.689 -9.117 -36.004 1.00 49.84 100 ALA A O 1
ATOM 835 N N . ASP A 1 101 ? 31.329 -10.345 -35.105 1.00 41.00 101 ASP A N 1
ATOM 836 C CA . ASP A 1 101 ? 32.350 -9.938 -36.068 1.00 41.00 101 ASP A CA 1
ATOM 837 C C . ASP A 1 101 ? 33.488 -10.965 -36.132 1.00 41.00 101 ASP A C 1
ATOM 839 O O . ASP A 1 101 ? 34.315 -11.109 -35.233 1.00 41.00 101 ASP A O 1
ATOM 843 N N . SER A 1 102 ? 33.554 -11.619 -37.290 1.00 44.38 102 SER A N 1
ATOM 844 C CA . SER A 1 102 ? 34.748 -12.217 -37.892 1.00 44.38 102 SER A CA 1
ATOM 845 C C . SER A 1 102 ? 35.247 -13.567 -37.363 1.00 44.38 102 SER A C 1
ATOM 847 O O . SER A 1 102 ? 36.426 -13.789 -37.098 1.00 44.38 102 SER A O 1
ATOM 849 N N . GLU A 1 103 ? 34.378 -14.561 -37.514 1.00 45.00 103 GLU A N 1
ATOM 850 C CA . GLU A 1 103 ? 34.738 -15.765 -38.271 1.00 45.00 103 GLU A CA 1
ATOM 851 C C . GLU A 1 103 ? 35.116 -15.361 -39.721 1.00 45.00 103 GLU A C 1
ATOM 853 O O . GLU A 1 103 ? 34.359 -15.545 -40.666 1.00 45.00 103 GLU A O 1
ATOM 858 N N . SER A 1 104 ? 36.260 -14.685 -39.898 1.00 48.31 104 SER A N 1
ATOM 859 C CA . SER A 1 104 ? 36.835 -14.340 -41.210 1.00 48.31 104 SER A CA 1
ATOM 860 C C . SER A 1 104 ? 38.320 -13.959 -41.094 1.00 48.31 104 SER A C 1
ATOM 862 O O . SER A 1 104 ? 38.738 -12.882 -41.513 1.00 48.31 104 SER A O 1
ATOM 864 N N . ALA A 1 105 ? 39.139 -14.830 -40.507 1.00 43.62 105 ALA A N 1
ATOM 865 C CA . ALA A 1 105 ? 40.599 -14.746 -40.614 1.00 43.62 105 ALA A CA 1
ATOM 866 C C . ALA A 1 105 ? 41.217 -16.152 -40.584 1.00 43.62 105 ALA A C 1
ATOM 868 O O . ALA A 1 105 ? 42.017 -16.494 -39.718 1.00 43.62 105 ALA A O 1
ATOM 869 N N . SER A 1 106 ? 40.777 -17.024 -41.493 1.00 44.03 106 SER A N 1
ATOM 870 C CA . SER A 1 106 ? 41.382 -18.347 -41.707 1.00 44.03 106 SER A CA 1
ATOM 871 C C . SER A 1 106 ? 41.139 -18.829 -43.137 1.00 44.03 106 SER A C 1
ATOM 873 O O . SER A 1 106 ? 40.554 -19.883 -43.365 1.00 44.03 106 SER A O 1
ATOM 875 N N . THR A 1 107 ? 41.534 -18.042 -44.134 1.00 43.88 107 THR A N 1
ATOM 876 C CA . THR A 1 107 ? 41.813 -18.553 -45.482 1.00 43.88 107 THR A CA 1
ATOM 877 C C . THR A 1 107 ? 42.866 -17.651 -46.119 1.00 43.88 107 THR A C 1
ATOM 879 O O . THR A 1 107 ? 42.614 -16.462 -46.296 1.00 43.88 107 THR A O 1
ATOM 882 N N . GLN A 1 108 ? 43.983 -18.295 -46.480 1.00 38.62 108 GLN A N 1
ATOM 883 C CA . GLN A 1 108 ? 45.257 -17.800 -47.031 1.00 38.62 108 GLN A CA 1
ATOM 884 C C . GLN A 1 108 ? 46.306 -17.373 -46.005 1.00 38.62 108 GLN A C 1
ATOM 886 O O . GLN A 1 108 ? 46.103 -16.368 -45.294 1.00 38.62 108 GLN A O 1
#

Sequence (108 aa):
MHSDIFKNLFSISPIETVALPIESYALKAIANWLGFTWRDPKANGAKCIYWYDQWLETGDREFLKMIQVYNEDDCYATRRVKDWLVSFLVKKNLIKNEDADSESASTQ

InterPro domains:
  IPR012337 Ribonuclease H-like superfamily [SSF53098] (21-89)
  IPR019993 RecB family nuclease, TM0106, putative [TIGR03491] (16-85)
  IPR038720 YprB, ribonuclease H-like domain [PF13482] (16-86)

Radius of gyration: 25.09 Å; chains: 1; bounding box: 72×31×67 Å

Foldseek 3Di:
DDPPPPPPPDPPDDDDDDDDPFPDPDLVRLLVVLVQAQPDNPDDPVVLVVLVVVCVVPVDCVSVVVNVSRVVSSVVSVVSNVVVVVVVVVVVVDDDDPPDDDPPDPDD

Organism: NCBI:txid1170769